Protein AF-A0A7S2NK68-F1 (afdb_monomer_lite)

InterPro domains:
  IPR011990 Tetratricopeptide-like helical domain superfamily [G3DSA:1.25.40.10] (1-108)

Structure (mmCIF, N/CA/C/O backbone):
data_AF-A0A7S2NK68-F1
#
_entry.id   AF-A0A7S2NK68-F1
#
loop_
_atom_site.group_PDB
_atom_site.id
_atom_site.type_symbol
_atom_site.label_atom_id
_atom_site.label_alt_id
_atom_site.label_comp_id
_atom_site.label_asym_id
_atom_site.label_entity_id
_atom_site.label_seq_id
_atom_site.pdbx_PDB_ins_code
_atom_site.Cartn_x
_atom_site.Cartn_y
_atom_site.Cartn_z
_atom_site.occupancy
_atom_site.B_iso_or_equiv
_atom_site.auth_seq_id
_atom_site.auth_comp_id
_atom_site.auth_asym_id
_atom_site.auth_atom_id
_atom_site.pdbx_PDB_model_num
ATOM 1 N N . ALA A 1 1 ? 22.237 -9.473 -6.893 1.00 51.56 1 ALA A N 1
ATOM 2 C CA . ALA A 1 1 ? 21.141 -8.507 -6.645 1.00 51.56 1 ALA A CA 1
ATOM 3 C C . ALA A 1 1 ? 20.450 -8.018 -7.933 1.00 51.56 1 ALA A C 1
ATOM 5 O O . ALA A 1 1 ? 19.240 -8.154 -8.033 1.00 51.56 1 ALA A O 1
ATOM 6 N N . MET A 1 2 ? 21.176 -7.538 -8.958 1.00 47.72 2 MET A N 1
ATOM 7 C CA . MET A 1 2 ? 20.591 -7.022 -10.221 1.00 47.72 2 MET A CA 1
ATOM 8 C C . MET A 1 2 ? 19.733 -7.995 -11.039 1.00 47.72 2 MET A C 1
ATOM 10 O O . MET A 1 2 ? 18.757 -7.573 -11.649 1.00 47.72 2 MET A O 1
ATOM 14 N N . LYS A 1 3 ? 20.086 -9.285 -11.062 1.00 52.38 3 LYS A N 1
ATOM 15 C CA . LYS A 1 3 ? 19.455 -10.266 -11.959 1.00 52.38 3 LYS A CA 1
ATOM 16 C C . LYS A 1 3 ? 17.984 -10.580 -11.640 1.00 52.38 3 LYS A C 1
ATOM 18 O O . LYS A 1 3 ? 17.333 -11.176 -12.482 1.00 52.38 3 LYS A O 1
ATOM 23 N N . LYS A 1 4 ? 17.459 -10.199 -10.464 1.00 58.62 4 LYS A N 1
ATOM 24 C CA . LYS A 1 4 ? 16.086 -10.548 -10.035 1.00 58.62 4 LYS A CA 1
ATOM 25 C C . LYS A 1 4 ? 15.089 -9.380 -10.048 1.00 58.62 4 LYS A C 1
ATOM 27 O O . LYS A 1 4 ? 13.905 -9.624 -10.234 1.00 58.62 4 LYS A O 1
ATOM 32 N N . ALA A 1 5 ? 15.547 -8.130 -9.914 1.00 68.81 5 ALA A N 1
ATOM 33 C CA . ALA A 1 5 ? 14.653 -6.964 -9.861 1.00 68.81 5 ALA A CA 1
ATOM 34 C C . ALA A 1 5 ? 13.978 -6.667 -11.214 1.00 68.81 5 ALA A C 1
ATOM 36 O O . ALA A 1 5 ? 12.774 -6.443 -11.265 1.00 68.81 5 ALA A O 1
ATOM 37 N N . ALA A 1 6 ? 14.731 -6.722 -12.319 1.00 76.06 6 ALA A N 1
ATOM 38 C CA . ALA A 1 6 ? 14.179 -6.455 -13.649 1.00 7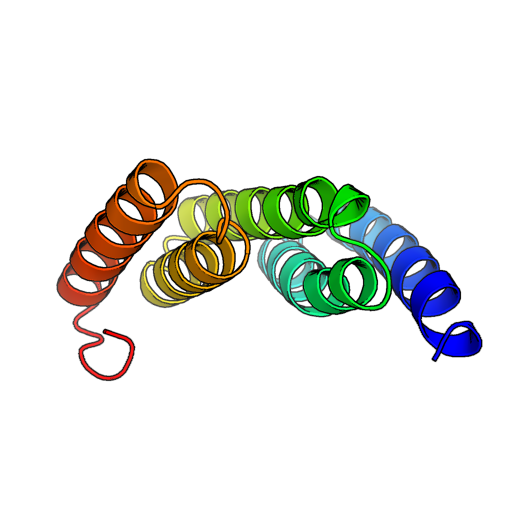6.06 6 ALA A CA 1
ATOM 39 C C . ALA A 1 6 ? 13.137 -7.506 -14.098 1.00 76.06 6 ALA A C 1
ATOM 41 O O . ALA A 1 6 ? 12.068 -7.099 -14.555 1.00 76.06 6 ALA A O 1
ATOM 42 N N . PRO A 1 7 ? 13.364 -8.825 -13.913 1.00 84.31 7 PRO A N 1
ATOM 43 C CA . PRO A 1 7 ? 12.323 -9.823 -14.159 1.00 84.31 7 PRO A CA 1
ATOM 44 C C . PRO A 1 7 ? 11.096 -9.654 -13.256 1.00 84.31 7 PRO A C 1
ATOM 46 O O . PRO A 1 7 ? 9.979 -9.728 -13.753 1.00 84.31 7 PRO A O 1
ATOM 49 N N . ALA A 1 8 ? 11.280 -9.361 -11.961 1.00 86.38 8 ALA A N 1
ATOM 50 C CA . ALA A 1 8 ? 10.162 -9.147 -11.037 1.00 86.38 8 ALA A CA 1
ATOM 51 C C . ALA A 1 8 ? 9.268 -7.975 -11.473 1.00 86.38 8 ALA A C 1
ATOM 53 O O . ALA A 1 8 ? 8.051 -8.116 -11.532 1.00 86.38 8 ALA A O 1
ATOM 54 N N . VAL A 1 9 ? 9.869 -6.843 -11.854 1.00 90.00 9 VAL A N 1
ATOM 55 C CA . VAL A 1 9 ? 9.127 -5.682 -12.371 1.00 90.00 9 VAL A CA 1
ATOM 56 C C . VAL A 1 9 ? 8.414 -6.007 -13.683 1.00 90.00 9 VAL A C 1
ATOM 58 O O . VAL A 1 9 ? 7.287 -5.560 -13.889 1.00 90.00 9 VAL A O 1
ATOM 61 N N . LYS A 1 10 ? 9.045 -6.778 -14.578 1.00 91.94 10 LYS A N 1
ATOM 62 C CA . LYS A 1 10 ? 8.423 -7.196 -15.840 1.00 91.94 10 LYS A CA 1
ATOM 63 C C . LYS A 1 10 ? 7.185 -8.064 -15.588 1.00 91.94 10 LYS A C 1
ATOM 65 O O . LYS A 1 10 ? 6.110 -7.710 -16.057 1.00 91.94 10 LYS A O 1
ATOM 70 N N . HIS A 1 11 ? 7.322 -9.133 -14.807 1.00 93.38 11 HIS A N 1
ATOM 71 C CA . HIS A 1 11 ? 6.212 -10.042 -14.516 1.00 93.38 11 HIS A CA 1
ATOM 72 C C . HIS A 1 11 ? 5.094 -9.368 -13.724 1.00 93.38 11 HIS A C 1
ATOM 74 O O . HIS A 1 11 ? 3.925 -9.618 -13.989 1.00 93.38 11 HIS A O 1
ATOM 80 N N . ALA A 1 12 ? 5.429 -8.449 -12.813 1.00 94.44 12 ALA A N 1
ATOM 81 C C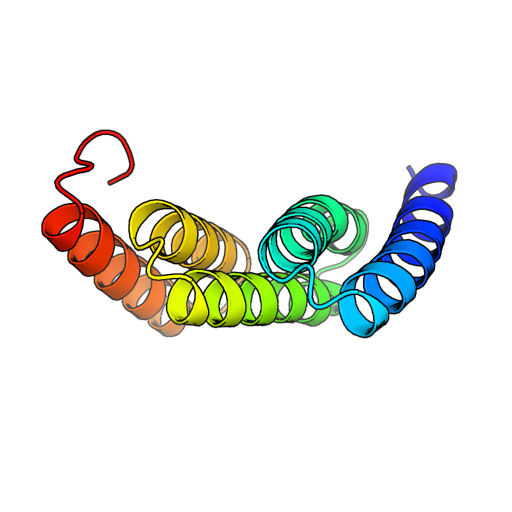A . ALA A 1 12 ? 4.425 -7.651 -12.121 1.00 94.44 12 ALA A CA 1
ATOM 82 C C . ALA A 1 12 ? 3.592 -6.805 -13.097 1.00 94.44 12 ALA A C 1
ATOM 84 O O . ALA A 1 12 ? 2.379 -6.734 -12.950 1.00 94.44 12 ALA A O 1
ATOM 85 N N . LYS A 1 13 ? 4.207 -6.191 -14.119 1.00 95.25 13 LYS A N 1
ATOM 86 C CA . LYS A 1 13 ? 3.466 -5.426 -15.139 1.00 95.25 13 LYS A CA 1
ATOM 87 C C . LYS A 1 13 ? 2.540 -6.309 -15.975 1.00 95.25 13 LYS A C 1
ATOM 89 O O . LYS A 1 13 ? 1.419 -5.897 -16.244 1.00 95.25 13 LYS A O 1
ATOM 94 N N . GLU A 1 14 ? 3.009 -7.490 -16.370 1.00 96.62 14 GLU A N 1
ATOM 95 C CA . GLU A 1 14 ? 2.207 -8.474 -17.112 1.00 96.62 14 GLU A CA 1
ATOM 96 C C . GLU A 1 14 ? 1.001 -8.929 -16.274 1.00 96.62 14 GLU A C 1
ATOM 98 O O . GLU A 1 14 ? -0.132 -8.862 -16.740 1.00 96.62 14 GLU A O 1
ATOM 103 N N . ALA A 1 15 ? 1.226 -9.290 -15.006 1.00 97.19 15 ALA A N 1
ATOM 104 C CA . ALA A 1 15 ? 0.164 -9.688 -14.085 1.00 97.19 15 ALA A CA 1
ATOM 105 C C . ALA A 1 15 ? -0.839 -8.554 -13.823 1.00 97.19 15 ALA A C 1
ATOM 107 O O . ALA A 1 15 ? -2.044 -8.774 -13.871 1.00 97.19 15 ALA A O 1
ATOM 108 N N . LEU A 1 16 ? -0.360 -7.323 -13.612 1.00 98.12 16 LEU A N 1
ATOM 109 C CA . LEU A 1 16 ? -1.219 -6.153 -13.415 1.00 98.12 16 LEU A CA 1
ATOM 110 C C . LEU A 1 16 ? -2.125 -5.876 -14.616 1.00 98.12 16 LEU A C 1
ATOM 112 O O . LEU A 1 16 ? -3.258 -5.454 -14.410 1.00 98.12 16 LEU A O 1
ATOM 116 N N . ALA A 1 17 ? -1.643 -6.094 -15.843 1.00 97.88 17 ALA A N 1
ATOM 117 C CA . ALA A 1 17 ? -2.463 -5.937 -17.041 1.00 97.88 17 ALA A CA 1
ATOM 118 C C . ALA A 1 17 ? -3.608 -6.959 -17.058 1.00 97.88 17 ALA A C 1
ATOM 120 O O . ALA A 1 17 ? -4.764 -6.574 -17.206 1.00 97.88 17 ALA A O 1
ATOM 121 N N . VAL A 1 18 ? -3.299 -8.232 -16.792 1.00 98.44 18 VAL A N 1
ATOM 122 C CA . VAL A 1 18 ? -4.304 -9.303 -16.715 1.00 98.44 18 VAL A CA 1
ATOM 123 C C . VAL A 1 18 ? -5.315 -9.035 -15.597 1.00 98.44 18 VAL A C 1
ATOM 125 O O . VAL A 1 18 ? -6.519 -9.095 -15.821 1.00 98.44 18 VAL A O 1
ATOM 128 N N . PHE A 1 19 ? -4.859 -8.684 -14.391 1.00 98.44 19 PHE A N 1
ATOM 129 C CA . PHE A 1 19 ? -5.767 -8.394 -13.280 1.00 98.44 19 PHE A CA 1
ATOM 130 C C . PHE A 1 19 ? -6.638 -7.162 -13.535 1.00 98.44 19 PHE A C 1
ATOM 132 O O . PHE A 1 19 ? -7.791 -7.148 -13.116 1.00 98.44 19 PHE A O 1
ATOM 139 N N . ALA A 1 20 ? -6.128 -6.154 -14.247 1.00 97.69 20 ALA A N 1
ATOM 140 C CA . ALA A 1 20 ? -6.925 -4.996 -14.636 1.00 97.69 20 ALA A CA 1
ATOM 141 C C . ALA A 1 20 ? -8.039 -5.369 -15.628 1.00 97.69 20 ALA A C 1
ATOM 143 O O . ALA A 1 20 ? -9.164 -4.906 -15.459 1.00 97.69 20 ALA A O 1
ATOM 144 N N . GLU A 1 21 ? -7.759 -6.229 -16.613 1.00 98.19 21 GLU A N 1
ATOM 145 C CA . GLU A 1 21 ? -8.770 -6.740 -17.554 1.00 98.19 21 GLU A CA 1
ATOM 146 C C . GLU A 1 21 ? -9.849 -7.577 -16.853 1.00 98.19 21 GLU A C 1
ATOM 148 O O . GLU A 1 21 ? -11.020 -7.512 -17.219 1.00 98.19 21 GLU A O 1
ATOM 153 N N . LEU A 1 22 ? -9.464 -8.327 -15.817 1.00 97.94 22 LEU A N 1
ATOM 154 C CA . LEU A 1 22 ? -10.376 -9.153 -15.021 1.00 97.94 22 LEU A CA 1
ATOM 155 C C . LEU A 1 22 ? -11.109 -8.377 -13.912 1.00 97.94 22 LEU A C 1
ATOM 157 O O . LEU A 1 22 ? -12.028 -8.914 -13.301 1.00 97.94 22 LEU A O 1
ATOM 161 N N . GLY A 1 23 ? -10.713 -7.133 -13.626 1.00 97.00 23 GLY A N 1
ATOM 162 C CA . GLY A 1 23 ? -11.248 -6.356 -12.502 1.00 97.00 23 GLY A CA 1
ATOM 163 C C . GLY A 1 23 ? -10.782 -6.836 -11.116 1.00 97.00 23 GLY A C 1
ATOM 164 O O . GLY A 1 23 ? -11.378 -6.467 -10.104 1.00 97.00 23 GLY A O 1
ATOM 165 N N . GLU A 1 24 ? -9.701 -7.616 -11.045 1.00 98.12 24 GLU A N 1
ATOM 166 C CA . GLU A 1 24 ? -9.158 -8.236 -9.828 1.00 98.12 24 GLU A CA 1
ATOM 167 C C . GLU A 1 24 ? -8.351 -7.235 -8.976 1.00 98.12 24 GLU A C 1
ATOM 169 O O . GLU A 1 24 ? -7.130 -7.324 -8.817 1.00 98.12 24 GLU A O 1
ATOM 174 N N . LYS A 1 25 ? -9.046 -6.252 -8.391 1.00 98.31 25 LYS A N 1
ATOM 175 C CA . LYS A 1 25 ? -8.438 -5.154 -7.613 1.00 98.31 25 LYS A CA 1
ATOM 176 C C . LYS A 1 25 ? -7.552 -5.628 -6.460 1.00 98.31 25 LYS A C 1
ATOM 178 O O . LYS A 1 25 ? -6.504 -5.031 -6.212 1.00 98.31 25 LYS A O 1
ATOM 183 N N . ARG A 1 26 ? -7.940 -6.705 -5.763 1.00 98.12 26 ARG A N 1
ATOM 184 C CA . ARG A 1 26 ? -7.144 -7.249 -4.649 1.00 98.12 26 ARG A CA 1
ATOM 185 C C . ARG A 1 26 ? -5.816 -7.811 -5.150 1.00 98.12 26 ARG A C 1
ATOM 187 O O . ARG A 1 26 ? -4.771 -7.444 -4.619 1.00 98.12 26 ARG A O 1
ATOM 194 N N . ALA A 1 27 ? -5.843 -8.607 -6.219 1.00 98.12 27 ALA A N 1
ATOM 195 C CA . ALA A 1 27 ? -4.632 -9.152 -6.829 1.00 98.12 27 ALA A CA 1
ATOM 196 C C . ALA A 1 27 ? -3.713 -8.038 -7.363 1.00 98.12 27 ALA A C 1
ATOM 198 O O . ALA A 1 27 ? -2.487 -8.112 -7.233 1.00 98.12 27 ALA A O 1
ATOM 199 N N . MET A 1 28 ? -4.287 -6.955 -7.901 1.00 98.56 28 MET A N 1
ATOM 200 C CA . MET A 1 28 ? -3.518 -5.771 -8.293 1.00 98.56 28 MET A CA 1
ATOM 201 C C . MET A 1 28 ? -2.804 -5.128 -7.096 1.00 98.56 28 MET A C 1
ATOM 203 O O . MET A 1 28 ? -1.609 -4.841 -7.183 1.00 98.56 28 MET A O 1
ATOM 207 N N . ALA A 1 29 ? -3.506 -4.925 -5.977 1.00 98.19 29 ALA A N 1
ATOM 208 C CA . ALA A 1 29 ? -2.945 -4.319 -4.770 1.00 98.19 29 ALA A CA 1
ATOM 209 C C . ALA A 1 29 ? -1.802 -5.163 -4.181 1.00 98.19 29 ALA A C 1
ATOM 211 O O . ALA A 1 29 ? -0.732 -4.636 -3.872 1.00 98.19 29 ALA A O 1
ATOM 212 N N . GLU A 1 30 ? -1.988 -6.482 -4.104 1.00 97.38 30 GLU A N 1
ATOM 213 C CA . GLU A 1 30 ? -0.956 -7.433 -3.672 1.00 97.38 30 GLU A CA 1
ATOM 214 C C . GLU A 1 30 ? 0.265 -7.418 -4.603 1.00 97.38 30 GLU A C 1
ATOM 216 O O . GLU A 1 30 ? 1.407 -7.437 -4.143 1.00 97.38 30 GLU A O 1
ATOM 221 N N . THR A 1 31 ? 0.046 -7.302 -5.915 1.00 97.38 31 THR A N 1
ATOM 222 C CA . THR A 1 31 ? 1.135 -7.221 -6.899 1.00 97.38 31 THR A CA 1
ATOM 223 C C . THR A 1 31 ? 1.947 -5.934 -6.742 1.00 97.38 31 THR A C 1
ATOM 225 O O . THR A 1 31 ? 3.181 -5.963 -6.806 1.00 97.38 31 THR A O 1
ATOM 228 N N . TYR A 1 32 ? 1.281 -4.802 -6.491 1.00 97.62 32 TYR A N 1
ATOM 229 C CA . TYR A 1 32 ? 1.955 -3.543 -6.174 1.00 97.62 32 TYR A CA 1
ATOM 230 C C . TYR A 1 32 ? 2.760 -3.633 -4.871 1.00 97.62 32 TYR A C 1
ATOM 232 O O . TYR A 1 32 ? 3.893 -3.139 -4.815 1.00 97.62 32 TYR A O 1
ATOM 240 N N . ASP A 1 33 ? 2.231 -4.311 -3.850 1.00 94.31 33 ASP A N 1
ATOM 241 C CA . ASP A 1 33 ? 2.962 -4.539 -2.604 1.00 94.31 33 ASP A CA 1
ATOM 242 C C . ASP A 1 33 ? 4.203 -5.419 -2.784 1.00 94.31 33 ASP A C 1
ATOM 244 O O . ASP A 1 33 ? 5.291 -5.078 -2.312 1.00 94.31 33 ASP A O 1
ATOM 248 N N . ALA A 1 34 ? 4.087 -6.488 -3.570 1.00 92.25 34 ALA A N 1
ATOM 249 C CA . ALA A 1 34 ? 5.198 -7.383 -3.863 1.00 92.25 34 ALA A CA 1
ATOM 250 C C . ALA A 1 34 ? 6.321 -6.693 -4.661 1.00 92.25 34 ALA A C 1
ATOM 252 O O . ALA A 1 34 ? 7.510 -6.884 -4.378 1.00 92.25 34 ALA A O 1
ATOM 253 N N . VAL A 1 35 ? 5.972 -5.866 -5.654 1.00 92.38 35 VAL A N 1
ATOM 254 C CA . VAL A 1 35 ? 6.954 -5.250 -6.562 1.00 92.38 35 VAL A CA 1
ATOM 255 C C . VAL A 1 35 ? 7.633 -4.004 -5.977 1.00 92.38 35 VAL A C 1
ATOM 257 O O . VAL A 1 35 ? 8.730 -3.659 -6.421 1.00 92.38 35 VAL A O 1
ATOM 260 N N . LYS A 1 36 ? 7.075 -3.376 -4.924 1.00 91.69 36 LYS A N 1
ATOM 261 C CA . LYS A 1 36 ? 7.721 -2.288 -4.146 1.00 91.69 36 LYS A CA 1
ATOM 262 C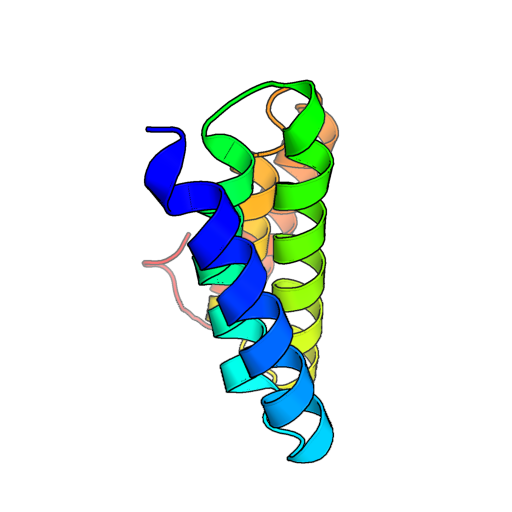 C . LYS A 1 36 ? 9.188 -2.589 -3.858 1.00 91.69 36 LYS A C 1
ATOM 264 O O . LYS A 1 36 ? 10.060 -1.765 -4.128 1.00 91.69 36 LYS A O 1
ATOM 269 N N . ASN A 1 37 ? 9.467 -3.783 -3.334 1.00 87.25 37 ASN A N 1
ATOM 270 C CA . ASN A 1 37 ? 10.809 -4.147 -2.885 1.00 87.25 37 ASN A CA 1
ATOM 271 C C . ASN A 1 37 ? 11.801 -4.233 -4.048 1.00 87.25 37 ASN A C 1
ATOM 273 O O . ASN A 1 37 ? 12.979 -3.942 -3.860 1.00 87.25 37 ASN A O 1
ATOM 277 N N . ALA A 1 38 ? 11.341 -4.557 -5.261 1.00 87.69 38 ALA A N 1
ATOM 278 C CA . ALA A 1 38 ? 12.199 -4.576 -6.441 1.00 87.69 38 ALA A CA 1
ATOM 279 C C . ALA A 1 38 ? 12.754 -3.180 -6.785 1.00 87.69 38 ALA A C 1
ATOM 281 O O . ALA A 1 38 ? 13.888 -3.087 -7.258 1.00 87.69 38 ALA A O 1
ATOM 282 N N . TYR A 1 39 ? 12.006 -2.113 -6.476 1.00 85.19 39 TYR A N 1
ATOM 283 C CA . TYR A 1 39 ? 12.419 -0.716 -6.666 1.00 85.19 39 TYR A CA 1
ATOM 284 C C . TYR A 1 39 ? 13.328 -0.178 -5.547 1.00 85.19 39 TYR A C 1
ATOM 286 O O . TYR A 1 39 ? 13.990 0.841 -5.722 1.00 85.19 39 TYR A O 1
ATOM 294 N N . LEU A 1 40 ? 13.424 -0.873 -4.408 1.00 81.44 40 LEU A N 1
ATOM 295 C CA . LEU A 1 40 ? 14.279 -0.473 -3.281 1.00 81.44 40 LEU A CA 1
ATOM 296 C C . LEU A 1 40 ? 15.707 -1.050 -3.356 1.00 81.44 40 LEU A C 1
ATOM 298 O O . LEU A 1 40 ? 16.581 -0.629 -2.605 1.00 81.44 40 LEU A O 1
ATOM 302 N 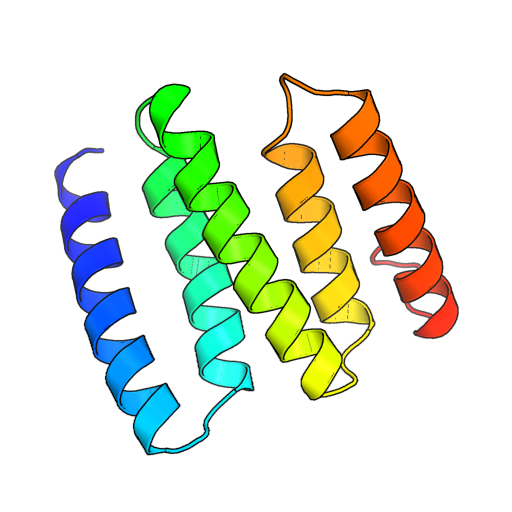N . ILE A 1 41 ? 15.982 -1.989 -4.273 1.00 73.31 41 ILE A N 1
ATOM 303 C CA . ILE A 1 41 ? 17.234 -2.778 -4.309 1.00 73.31 41 ILE A CA 1
ATOM 304 C C . ILE A 1 41 ? 18.481 -1.967 -4.706 1.00 73.31 41 ILE A C 1
ATOM 306 O O . ILE A 1 41 ? 19.598 -2.469 -4.559 1.00 73.31 41 ILE A O 1
ATOM 310 N N . LYS A 1 42 ? 18.350 -0.743 -5.234 1.00 61.16 42 LYS A N 1
ATOM 311 C CA . LYS A 1 42 ? 19.484 -0.096 -5.912 1.00 61.16 42 LYS A CA 1
ATOM 312 C C . LYS A 1 42 ? 19.868 1.309 -5.485 1.00 61.16 42 LYS A C 1
ATOM 314 O O . LYS A 1 42 ? 21.068 1.534 -5.340 1.00 61.16 42 LYS A O 1
ATOM 319 N N . LYS A 1 43 ? 18.949 2.273 -5.392 1.00 63.47 43 LYS A N 1
ATOM 320 C CA . LYS A 1 43 ? 19.332 3.689 -5.250 1.00 63.47 43 LYS A CA 1
ATOM 321 C C . LYS A 1 43 ? 18.233 4.524 -4.588 1.00 63.47 43 LYS A C 1
ATOM 323 O O . LYS A 1 43 ? 17.060 4.272 -4.854 1.00 63.47 43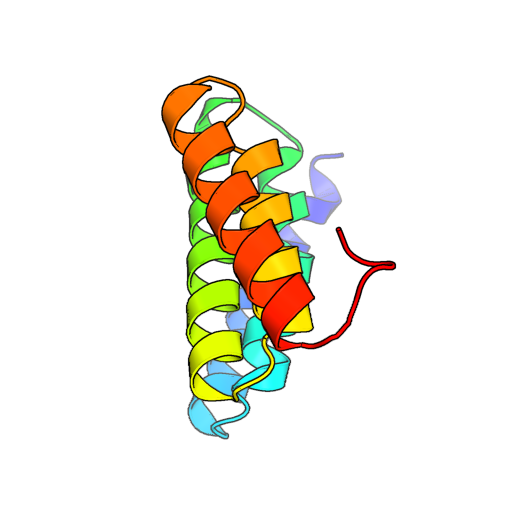 LYS A O 1
ATOM 328 N N . PRO A 1 44 ? 18.602 5.594 -3.858 1.00 63.12 44 PRO A N 1
ATOM 329 C CA . PRO A 1 44 ? 17.661 6.613 -3.389 1.00 63.12 44 PRO A CA 1
ATOM 330 C C . PRO A 1 44 ? 16.788 7.199 -4.508 1.00 63.12 44 PRO A C 1
ATOM 332 O O . PRO A 1 44 ? 15.663 7.595 -4.259 1.00 63.12 44 PRO A O 1
ATOM 335 N N . ALA A 1 45 ? 17.276 7.216 -5.753 1.00 63.31 45 ALA A N 1
ATOM 336 C CA . ALA A 1 45 ? 16.543 7.752 -6.901 1.00 63.31 45 ALA A CA 1
ATOM 337 C C . ALA A 1 45 ? 15.289 6.941 -7.295 1.00 63.31 45 ALA A C 1
ATOM 339 O O . ALA A 1 45 ? 14.424 7.467 -7.989 1.00 63.31 45 ALA A O 1
ATOM 340 N N . GLU A 1 46 ? 15.170 5.676 -6.872 1.00 71.81 46 GLU A N 1
ATOM 341 C CA . GLU A 1 46 ? 14.027 4.812 -7.214 1.00 71.81 46 GLU A CA 1
ATOM 342 C C . GLU A 1 46 ? 13.015 4.661 -6.062 1.00 71.81 46 GLU A C 1
ATOM 344 O O . GLU A 1 46 ? 11.985 4.005 -6.228 1.00 71.81 46 GLU A O 1
ATOM 349 N N . THR A 1 47 ? 13.233 5.327 -4.919 1.00 81.44 47 THR A N 1
ATOM 350 C CA . THR A 1 47 ? 12.272 5.341 -3.796 1.00 81.44 47 THR A CA 1
ATOM 351 C C . THR A 1 47 ? 10.920 5.909 -4.216 1.00 81.44 47 THR A C 1
ATOM 353 O O . THR A 1 47 ? 9.885 5.406 -3.786 1.00 81.44 47 THR A O 1
ATOM 356 N N . PHE A 1 48 ? 10.907 6.871 -5.143 1.00 86.62 48 PHE A N 1
ATOM 357 C CA . PHE A 1 48 ? 9.680 7.387 -5.747 1.00 86.62 48 PHE A CA 1
ATOM 358 C C . PHE A 1 48 ? 8.860 6.288 -6.444 1.00 86.62 48 PHE A C 1
ATOM 360 O O . PHE A 1 48 ? 7.636 6.262 -6.328 1.00 86.62 48 PHE A O 1
ATOM 367 N N . LEU A 1 49 ? 9.509 5.341 -7.135 1.00 90.50 49 LEU A N 1
ATOM 368 C CA . LEU A 1 49 ? 8.806 4.240 -7.803 1.00 90.50 49 LEU A CA 1
ATOM 369 C C . LEU A 1 49 ? 8.193 3.273 -6.791 1.00 90.50 49 LEU A C 1
ATOM 371 O O . LEU A 1 49 ? 7.063 2.833 -7.000 1.00 90.50 49 LEU A O 1
ATOM 375 N N . ALA A 1 50 ? 8.903 2.986 -5.696 1.00 91.94 50 ALA A N 1
ATOM 376 C CA . ALA A 1 50 ? 8.394 2.176 -4.593 1.00 91.94 50 ALA A CA 1
ATOM 377 C C . ALA A 1 50 ? 7.201 2.854 -3.893 1.00 91.94 50 ALA A C 1
ATOM 379 O O . ALA A 1 50 ? 6.171 2.214 -3.683 1.00 91.94 50 ALA A O 1
ATOM 380 N N . SER A 1 51 ? 7.307 4.158 -3.609 1.00 92.06 51 SER A N 1
ATOM 381 C CA . SER A 1 51 ? 6.232 4.971 -3.022 1.00 92.06 51 SER A CA 1
ATOM 382 C C . SER A 1 51 ? 4.993 4.983 -3.924 1.00 92.06 51 SER A C 1
ATOM 384 O O . SER A 1 51 ? 3.881 4.723 -3.469 1.00 92.06 51 SER A O 1
ATOM 386 N N . LYS A 1 52 ? 5.185 5.125 -5.244 1.00 93.94 52 LYS A N 1
ATOM 387 C CA . LYS A 1 52 ? 4.098 5.034 -6.228 1.00 93.94 52 LYS A CA 1
ATOM 388 C C . LYS A 1 52 ? 3.404 3.669 -6.240 1.00 93.94 52 LYS A C 1
ATOM 390 O O . LYS A 1 52 ? 2.196 3.623 -6.453 1.00 93.94 52 LYS A O 1
ATOM 395 N N . GLN A 1 53 ? 4.126 2.562 -6.028 1.00 96.31 53 GLN A N 1
ATOM 396 C CA . GLN A 1 53 ? 3.465 1.255 -5.910 1.00 96.31 53 GLN A CA 1
ATOM 397 C C . GLN A 1 53 ? 2.600 1.199 -4.646 1.00 96.31 53 GLN A C 1
ATOM 399 O O . GLN A 1 53 ? 1.464 0.741 -4.711 1.00 96.31 53 GLN A O 1
ATOM 404 N N . MET A 1 54 ? 3.100 1.720 -3.519 1.00 97.50 54 MET A N 1
ATOM 405 C CA . MET A 1 54 ? 2.325 1.758 -2.275 1.00 97.50 54 MET A CA 1
ATOM 406 C C . MET A 1 54 ? 1.078 2.616 -2.399 1.00 97.50 54 MET A C 1
ATOM 408 O O . MET A 1 54 ? 0.021 2.175 -1.973 1.00 97.50 54 MET A O 1
ATOM 412 N N . GLN A 1 55 ? 1.165 3.783 -3.041 1.00 97.06 55 GLN A N 1
ATOM 413 C CA . GLN A 1 55 ? -0.004 4.626 -3.286 1.00 97.06 55 GLN A CA 1
ATOM 414 C C . GLN A 1 55 ? -1.108 3.858 -4.025 1.00 97.06 55 GLN A C 1
ATOM 416 O O . GLN A 1 55 ? -2.253 3.854 -3.584 1.00 97.06 55 GLN A O 1
ATOM 421 N N . LYS A 1 56 ? -0.757 3.157 -5.109 1.00 98.06 56 LYS A N 1
ATOM 422 C CA . LYS A 1 56 ? -1.729 2.373 -5.878 1.00 98.06 56 LYS A CA 1
ATOM 423 C C . LYS A 1 56 ? -2.348 1.237 -5.063 1.00 98.06 56 LYS A C 1
ATOM 425 O O . LYS A 1 56 ? -3.542 0.989 -5.181 1.00 98.06 56 LYS A O 1
ATOM 430 N N . ALA A 1 57 ? -1.553 0.547 -4.243 1.00 98.19 57 ALA A N 1
ATOM 431 C CA . ALA A 1 57 ? -2.073 -0.484 -3.348 1.00 98.19 57 ALA A CA 1
ATOM 432 C C . ALA A 1 57 ? -3.029 0.113 -2.298 1.00 98.19 57 ALA A C 1
ATOM 434 O O . ALA A 1 57 ? -4.112 -0.426 -2.089 1.00 98.19 57 ALA A O 1
ATOM 435 N N . THR A 1 58 ? -2.670 1.252 -1.695 1.00 98.38 58 THR A N 1
ATOM 436 C CA . THR A 1 58 ? -3.511 1.989 -0.739 1.00 98.38 58 THR A CA 1
ATOM 437 C C . THR A 1 58 ? -4.851 2.397 -1.354 1.00 98.38 58 THR A C 1
ATOM 439 O O . THR A 1 58 ? -5.887 2.212 -0.722 1.00 98.38 58 THR A O 1
ATOM 442 N N . GLU A 1 59 ? -4.852 2.935 -2.577 1.00 98.38 59 GLU A N 1
ATOM 443 C CA . GLU A 1 59 ? -6.078 3.316 -3.297 1.00 98.38 59 GLU A CA 1
ATOM 444 C C . GLU A 1 59 ? -6.981 2.096 -3.530 1.00 98.38 59 GLU A C 1
ATOM 446 O O . GLU A 1 59 ? -8.154 2.118 -3.162 1.00 98.38 59 GLU A O 1
ATOM 451 N N . LEU A 1 60 ? -6.419 0.992 -4.031 1.00 98.62 60 LEU A N 1
ATOM 452 C CA . LEU A 1 60 ? -7.173 -0.237 -4.295 1.00 98.62 60 LEU A CA 1
ATOM 453 C C . LEU A 1 60 ? -7.749 -0.873 -3.025 1.00 98.62 60 LEU A C 1
ATOM 455 O O . LEU A 1 60 ? -8.902 -1.300 -3.030 1.00 98.62 60 LEU A O 1
ATOM 459 N N . TYR A 1 61 ? -6.990 -0.931 -1.928 1.00 98.56 61 TYR A N 1
ATOM 460 C CA . TYR A 1 61 ? -7.525 -1.430 -0.657 1.00 98.56 61 TYR A CA 1
ATOM 461 C C . TYR A 1 61 ? -8.601 -0.506 -0.077 1.00 98.56 61 TYR A C 1
ATOM 463 O O . TYR A 1 61 ? -9.565 -1.003 0.502 1.00 98.56 61 TYR A O 1
ATOM 471 N N . GLY A 1 62 ? -8.494 0.807 -0.304 1.00 98.12 62 GLY A N 1
ATOM 472 C CA . GLY A 1 62 ? -9.554 1.762 0.014 1.00 98.12 62 GLY A CA 1
ATOM 473 C C . GLY A 1 62 ? -10.839 1.495 -0.777 1.00 98.12 62 GLY A C 1
ATOM 474 O O . GLY A 1 62 ? -11.915 1.432 -0.190 1.00 98.12 62 GLY A O 1
ATOM 475 N N . GLU A 1 63 ? -10.736 1.250 -2.086 1.00 98.12 63 GLU A N 1
ATOM 476 C CA . GLU A 1 63 ? -11.885 0.877 -2.930 1.00 98.12 63 GLU A CA 1
ATOM 477 C C . GLU A 1 63 ? -12.535 -0.452 -2.514 1.00 98.12 63 GLU A C 1
ATOM 479 O O . GLU A 1 63 ? -13.736 -0.639 -2.700 1.00 98.12 63 GLU A O 1
ATOM 484 N N . LEU A 1 64 ? -11.749 -1.379 -1.960 1.00 97.94 64 LEU A N 1
ATOM 485 C CA . LEU A 1 64 ? -12.221 -2.666 -1.441 1.00 97.94 64 LEU A CA 1
ATOM 486 C C . LEU A 1 64 ? -12.782 -2.579 -0.011 1.00 97.94 64 LEU A C 1
ATOM 488 O O . LEU A 1 64 ? -13.348 -3.558 0.471 1.00 97.94 64 LEU A O 1
ATOM 492 N N . GLY A 1 65 ? -12.601 -1.449 0.679 1.00 97.75 65 GLY A N 1
ATOM 493 C CA . GLY A 1 65 ? -12.960 -1.284 2.090 1.00 97.75 65 GLY A CA 1
ATOM 494 C C . GLY A 1 65 ? -12.054 -2.043 3.074 1.00 97.75 65 GLY A C 1
ATOM 495 O O . GLY A 1 65 ? -12.409 -2.182 4.243 1.00 97.75 65 GLY A O 1
ATOM 496 N N . ASP A 1 66 ? -10.888 -2.530 2.635 1.00 98.12 66 ASP A N 1
ATOM 497 C CA . ASP A 1 66 ? -9.924 -3.256 3.474 1.00 98.12 66 ASP A CA 1
ATOM 498 C C . ASP A 1 66 ? -9.001 -2.269 4.207 1.00 98.12 66 ASP A C 1
ATOM 500 O O . ASP A 1 66 ? -7.869 -1.995 3.795 1.00 98.12 66 ASP A O 1
ATOM 504 N N . LYS A 1 67 ? -9.518 -1.703 5.301 1.00 97.88 67 LYS A N 1
ATOM 505 C CA . LYS A 1 67 ? -8.838 -0.659 6.084 1.00 97.88 67 LYS A CA 1
ATOM 506 C C . LYS A 1 67 ? -7.505 -1.125 6.680 1.00 97.88 67 LYS A C 1
ATOM 508 O O . LYS A 1 67 ? -6.536 -0.370 6.631 1.00 97.88 67 LYS A O 1
ATOM 513 N N . SER A 1 68 ? -7.412 -2.368 7.165 1.00 97.31 68 SER A N 1
ATOM 514 C CA . SER A 1 68 ? -6.154 -2.928 7.691 1.00 97.31 68 SER A CA 1
ATOM 515 C C . SER A 1 68 ? -5.067 -2.993 6.619 1.00 97.31 68 SER A C 1
ATOM 517 O O . SER A 1 68 ? -3.928 -2.582 6.851 1.00 97.31 68 SER A O 1
ATOM 519 N N . LYS A 1 69 ? -5.389 -3.484 5.414 1.00 97.69 69 LYS A N 1
ATOM 520 C CA . LYS A 1 69 ? -4.408 -3.526 4.320 1.00 97.69 69 LYS A CA 1
ATOM 521 C C . LYS A 1 69 ? -4.071 -2.135 3.796 1.00 97.69 69 LYS A C 1
ATOM 523 O O . LYS A 1 69 ? -2.903 -1.867 3.513 1.00 97.69 69 LYS A O 1
ATOM 528 N N . GLN A 1 70 ? -5.052 -1.238 3.730 1.00 98.31 70 GLN A N 1
ATOM 529 C CA . GLN A 1 70 ? -4.832 0.162 3.375 1.00 98.31 70 GLN A CA 1
ATOM 530 C C . GLN A 1 70 ? -3.835 0.834 4.336 1.00 98.31 70 GLN A C 1
ATOM 532 O O . GLN A 1 70 ? -2.867 1.458 3.890 1.00 98.31 70 GLN A O 1
ATOM 537 N N . ALA A 1 71 ? -4.018 0.644 5.644 1.00 97.88 71 ALA A N 1
ATOM 538 C CA . ALA A 1 71 ? -3.120 1.139 6.680 1.00 97.88 71 ALA A CA 1
ATOM 539 C C . ALA A 1 71 ? -1.705 0.544 6.563 1.00 97.88 71 ALA A C 1
ATOM 541 O O . ALA A 1 71 ? -0.714 1.275 6.597 1.00 97.88 71 ALA A O 1
ATOM 542 N N . ALA A 1 72 ? -1.587 -0.765 6.323 1.00 97.06 72 ALA A N 1
ATOM 543 C CA . ALA A 1 72 ? -0.294 -1.425 6.128 1.00 97.06 72 ALA A CA 1
ATOM 544 C C . ALA A 1 72 ? 0.481 -0.882 4.906 1.00 97.06 72 ALA A C 1
ATOM 546 O O . ALA A 1 72 ? 1.711 -0.733 4.949 1.00 97.06 72 ALA A O 1
ATOM 547 N N . CYS A 1 73 ? -0.222 -0.539 3.820 1.00 97.56 73 CYS A N 1
ATOM 548 C CA . CYS A 1 73 ? 0.376 0.123 2.660 1.00 97.56 73 CYS A CA 1
ATOM 549 C C . CYS A 1 73 ? 0.846 1.549 2.989 1.00 97.56 73 CYS A C 1
ATOM 551 O O . CYS A 1 73 ? 1.950 1.928 2.590 1.00 97.56 73 CYS A O 1
ATOM 553 N N . MET A 1 74 ? 0.076 2.319 3.767 1.00 97.31 74 MET A N 1
ATOM 554 C CA . MET A 1 74 ? 0.494 3.643 4.252 1.00 97.31 74 MET A CA 1
ATOM 555 C C . MET A 1 74 ? 1.727 3.569 5.161 1.00 97.31 74 MET A C 1
ATOM 557 O O . MET A 1 74 ? 2.664 4.346 4.975 1.00 97.31 74 MET A O 1
ATOM 561 N N . HIS A 1 75 ? 1.787 2.595 6.073 1.00 95.06 75 HIS A N 1
ATOM 562 C CA . HIS A 1 75 ? 2.969 2.350 6.902 1.00 95.06 75 HIS A CA 1
ATOM 563 C C . HIS A 1 75 ? 4.197 2.023 6.036 1.00 95.06 75 HIS A C 1
ATOM 565 O O . HIS A 1 75 ? 5.271 2.604 6.197 1.00 95.06 75 HIS A O 1
ATOM 571 N N . SER A 1 76 ? 4.033 1.149 5.037 1.00 94.69 76 SER A N 1
ATOM 572 C CA . SER A 1 76 ? 5.093 0.853 4.067 1.00 94.69 76 SER A CA 1
ATOM 573 C C . SER A 1 76 ? 5.548 2.093 3.291 1.00 94.69 76 SER A C 1
ATOM 575 O O . SER A 1 76 ? 6.746 2.263 3.073 1.00 94.69 76 SER A O 1
ATOM 577 N N . ALA A 1 77 ? 4.622 2.967 2.886 1.00 94.81 77 ALA A N 1
ATOM 578 C CA . ALA A 1 77 ? 4.947 4.230 2.230 1.00 94.81 77 ALA A CA 1
ATOM 579 C C . ALA A 1 77 ? 5.742 5.160 3.160 1.00 94.81 77 ALA A C 1
ATOM 581 O O . ALA A 1 77 ? 6.767 5.689 2.742 1.00 94.81 77 ALA A O 1
ATOM 582 N N . ALA A 1 78 ? 5.354 5.288 4.432 1.00 94.56 78 ALA A N 1
ATOM 583 C CA . ALA A 1 78 ? 6.091 6.087 5.412 1.00 94.56 78 ALA A CA 1
ATOM 584 C C . ALA A 1 78 ? 7.544 5.613 5.576 1.00 94.56 78 ALA A C 1
ATOM 586 O O . ALA A 1 78 ? 8.469 6.423 5.603 1.00 94.56 78 ALA A O 1
ATOM 587 N N . VAL A 1 79 ? 7.763 4.293 5.602 1.00 92.12 79 VAL A N 1
ATOM 588 C CA . VAL A 1 79 ? 9.108 3.697 5.671 1.00 92.12 79 VAL A CA 1
ATOM 589 C C . VAL A 1 79 ? 9.939 3.990 4.415 1.00 92.12 79 VAL A C 1
ATOM 591 O O . VAL A 1 79 ? 11.168 4.044 4.497 1.00 92.12 79 VAL A O 1
ATOM 594 N N . ILE A 1 80 ? 9.306 4.173 3.253 1.00 91.81 80 ILE A N 1
ATOM 595 C CA . ILE A 1 80 ? 9.985 4.548 2.002 1.00 91.81 80 ILE A CA 1
ATOM 596 C C . ILE A 1 80 ? 10.360 6.037 2.006 1.00 91.81 80 ILE A C 1
ATOM 598 O O . ILE A 1 80 ? 11.449 6.391 1.552 1.00 91.81 80 ILE A O 1
ATOM 602 N N . GLU A 1 81 ? 9.502 6.900 2.551 1.00 89.50 81 GLU A N 1
ATOM 603 C CA . GLU A 1 81 ? 9.648 8.365 2.594 1.00 89.50 81 GLU A CA 1
ATOM 604 C C . GLU A 1 81 ? 10.652 8.848 3.666 1.00 89.50 81 GLU A C 1
ATOM 606 O O . GLU A 1 81 ? 10.439 9.844 4.349 1.00 89.50 81 GLU A O 1
ATOM 611 N N . LYS A 1 82 ? 11.800 8.171 3.816 1.00 80.12 82 LYS A N 1
ATOM 612 C CA . LYS A 1 82 ? 12.793 8.459 4.877 1.00 80.12 82 LYS A CA 1
ATOM 613 C C . LYS A 1 82 ? 13.393 9.867 4.830 1.00 80.12 82 LYS A C 1
ATOM 615 O O . LYS A 1 82 ? 13.952 10.317 5.825 1.00 80.12 82 LYS A O 1
ATOM 620 N N . ALA A 1 83 ? 13.350 10.519 3.670 1.00 86.50 83 ALA A N 1
ATOM 621 C CA . ALA A 1 83 ? 13.903 11.857 3.475 1.00 86.50 83 ALA A CA 1
ATOM 622 C C . ALA A 1 83 ? 12.923 12.977 3.869 1.00 86.50 83 ALA A C 1
ATOM 624 O O . ALA A 1 83 ? 13.364 14.094 4.121 1.00 86.50 83 ALA A O 1
ATOM 625 N N . ASP A 1 84 ? 11.621 12.684 3.941 1.00 91.19 84 ASP A N 1
ATOM 626 C CA . ASP A 1 84 ? 10.576 13.639 4.311 1.00 91.19 84 ASP A CA 1
ATOM 627 C C . ASP A 1 84 ? 9.834 13.123 5.548 1.00 91.19 84 ASP A C 1
ATOM 629 O O . ASP A 1 84 ? 8.806 12.446 5.473 1.00 91.19 84 ASP A O 1
ATOM 633 N N . LEU A 1 85 ? 10.391 13.444 6.718 1.00 93.06 85 LEU A N 1
ATOM 634 C CA . LEU A 1 85 ? 9.851 13.004 8.004 1.00 93.06 85 LEU A CA 1
ATOM 635 C C . LEU A 1 85 ? 8.437 13.533 8.261 1.00 93.06 85 LEU A C 1
ATOM 637 O O . LEU A 1 85 ? 7.665 12.872 8.951 1.00 93.06 85 LEU A O 1
ATOM 641 N N . LYS A 1 86 ? 8.081 14.697 7.700 1.00 96.31 86 LYS A N 1
ATOM 642 C CA . LYS A 1 86 ? 6.734 15.255 7.840 1.00 96.31 86 LYS A CA 1
ATOM 643 C C . LYS A 1 86 ? 5.735 14.386 7.085 1.00 96.31 86 LYS A C 1
ATOM 645 O O . LYS A 1 86 ? 4.754 13.936 7.671 1.00 96.31 86 LYS A O 1
ATOM 650 N N . LYS A 1 87 ? 6.024 14.082 5.819 1.00 93.75 87 LYS A N 1
ATOM 651 C CA . LYS A 1 87 ? 5.194 13.190 5.003 1.00 93.75 87 LYS A CA 1
ATOM 652 C C . LYS A 1 87 ? 5.102 11.785 5.606 1.00 93.75 87 LYS A C 1
ATOM 654 O O . LYS A 1 87 ? 4.018 11.208 5.640 1.00 93.75 87 LYS A O 1
ATOM 659 N N . ALA A 1 88 ? 6.212 11.240 6.108 1.00 95.19 88 ALA A N 1
ATOM 660 C CA . ALA A 1 88 ? 6.213 9.944 6.782 1.00 95.19 88 ALA A CA 1
ATOM 661 C C . ALA A 1 88 ? 5.325 9.949 8.040 1.00 95.19 88 ALA A C 1
ATOM 663 O O . ALA A 1 88 ? 4.527 9.032 8.222 1.00 95.19 88 ALA A O 1
ATOM 664 N N . ALA A 1 89 ? 5.403 10.996 8.869 1.00 96.75 89 ALA A N 1
ATOM 665 C CA . ALA A 1 89 ? 4.564 11.135 10.058 1.00 96.75 89 ALA A CA 1
ATOM 666 C C . ALA A 1 89 ? 3.070 11.245 9.708 1.00 96.75 89 ALA A C 1
ATOM 668 O O . ALA A 1 89 ? 2.248 10.582 10.335 1.00 96.75 89 ALA A O 1
ATOM 669 N N . GLU A 1 90 ? 2.713 12.016 8.677 1.00 97.00 90 GLU A N 1
ATOM 670 C CA . GLU A 1 90 ? 1.327 12.120 8.197 1.00 97.00 90 GLU A CA 1
ATOM 671 C C . GLU A 1 90 ? 0.779 10.770 7.703 1.00 97.00 90 GLU A C 1
ATOM 673 O O . GLU A 1 90 ? -0.374 10.432 7.971 1.00 97.00 90 GLU A O 1
ATOM 678 N N . LEU A 1 91 ? 1.599 9.980 7.001 1.00 96.69 91 LEU A N 1
ATOM 679 C CA . LEU A 1 91 ? 1.223 8.635 6.556 1.00 96.69 91 LEU A CA 1
ATOM 680 C C . LEU A 1 91 ? 1.023 7.677 7.737 1.00 96.69 91 LEU A C 1
ATOM 682 O O . LEU A 1 91 ? 0.050 6.927 7.740 1.00 96.69 91 LEU A O 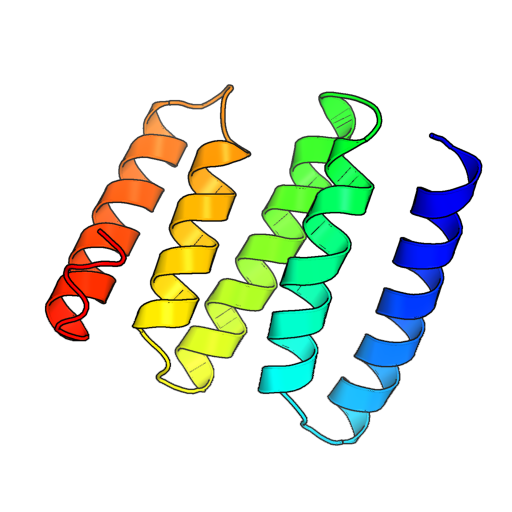1
ATOM 686 N N . LEU A 1 92 ? 1.907 7.714 8.740 1.00 96.56 92 LEU A N 1
ATOM 687 C CA . LEU A 1 92 ? 1.784 6.885 9.944 1.00 96.56 92 LEU A CA 1
ATOM 688 C C . LEU A 1 92 ? 0.549 7.251 10.768 1.00 96.56 92 LEU A C 1
ATOM 690 O O . LEU A 1 92 ? -0.148 6.359 11.241 1.00 96.56 92 LEU A O 1
ATOM 694 N N . GLN A 1 93 ? 0.244 8.543 10.898 1.00 97.50 93 GLN A N 1
ATOM 695 C CA . GLN A 1 93 ? -0.940 9.005 11.618 1.00 97.50 93 GLN A CA 1
ATOM 696 C C . GLN A 1 93 ? -2.230 8.500 10.952 1.00 97.50 93 GLN A C 1
ATOM 698 O O . GLN A 1 93 ? -3.079 7.917 11.620 1.00 97.50 93 GLN A O 1
ATOM 703 N N . LYS A 1 94 ? -2.335 8.617 9.623 1.00 97.31 94 LYS A N 1
ATOM 704 C CA . LYS A 1 94 ? -3.483 8.082 8.868 1.00 97.31 94 LYS A CA 1
ATOM 705 C C . LYS A 1 94 ? -3.572 6.557 8.927 1.00 97.31 94 LYS A C 1
ATOM 707 O O . LYS A 1 94 ? -4.663 6.009 9.035 1.00 97.31 94 LYS A O 1
ATOM 712 N N . ALA A 1 95 ? -2.434 5.860 8.867 1.00 97.12 95 ALA A N 1
ATOM 713 C CA . ALA A 1 95 ? -2.400 4.407 9.023 1.00 97.12 95 ALA A CA 1
ATOM 714 C C . ALA A 1 95 ? -2.933 3.991 10.400 1.00 97.12 95 ALA A C 1
ATOM 716 O O . ALA A 1 95 ? -3.745 3.075 10.497 1.00 97.12 95 ALA A O 1
ATOM 717 N N . LYS A 1 96 ? -2.516 4.702 11.453 1.00 96.69 96 LYS A N 1
ATOM 718 C CA . LYS A 1 96 ? -2.973 4.464 12.820 1.00 96.69 96 LYS A CA 1
ATOM 719 C C . LYS A 1 96 ? -4.491 4.604 12.936 1.00 96.69 96 LYS A C 1
ATOM 721 O O . LYS A 1 96 ? -5.120 3.695 13.468 1.00 96.69 96 LYS A O 1
ATOM 726 N N . GLU A 1 97 ? -5.060 5.688 12.411 1.00 97.12 97 GLU A N 1
ATOM 727 C CA . GLU A 1 97 ? -6.512 5.930 12.396 1.00 97.12 97 GLU A CA 1
ATOM 728 C C . GLU A 1 97 ? -7.264 4.790 11.690 1.00 97.12 97 GLU A C 1
ATOM 730 O O . GLU A 1 97 ? -8.224 4.244 12.228 1.00 97.12 97 GLU A O 1
ATOM 735 N N . LEU A 1 98 ? -6.775 4.343 10.530 1.00 97.25 98 LEU A N 1
ATOM 736 C CA . LEU A 1 98 ? -7.383 3.232 9.792 1.00 97.25 98 LEU A CA 1
ATOM 737 C C . LEU A 1 98 ? -7.303 1.891 10.536 1.00 97.25 98 LEU A C 1
ATOM 739 O O . LEU A 1 98 ? -8.256 1.113 10.477 1.00 97.25 98 LEU A O 1
ATOM 743 N N . PHE A 1 99 ? -6.204 1.608 11.240 1.00 97.56 99 PHE A N 1
ATOM 744 C CA . PHE A 1 99 ? -6.112 0.417 12.088 1.00 97.56 99 PHE A CA 1
ATOM 745 C C . PHE A 1 99 ? -7.102 0.469 13.261 1.00 97.56 99 PHE A C 1
ATOM 747 O O . PHE A 1 99 ? -7.712 -0.553 13.575 1.00 97.56 99 PHE A O 1
ATOM 754 N N . GLU A 1 100 ? -7.323 1.642 13.869 1.00 96.12 100 GLU A N 1
ATOM 755 C CA . GLU A 1 100 ? -8.338 1.825 14.925 1.00 96.12 100 GLU A CA 1
ATOM 756 C C . GLU A 1 100 ? -9.741 1.591 14.376 1.00 96.12 100 GLU A C 1
ATOM 758 O O . GLU A 1 100 ? -10.519 0.839 14.962 1.00 96.12 100 GLU A O 1
ATOM 763 N N . GLU A 1 101 ? -10.044 2.166 13.212 1.00 96.56 101 GLU A N 1
ATOM 764 C CA . GLU A 1 101 ? -11.316 1.955 12.523 1.00 96.56 101 GLU A CA 1
ATOM 765 C C . GLU A 1 101 ? -11.550 0.491 12.123 1.00 96.56 101 GLU A C 1
ATOM 767 O O . GLU A 1 101 ? -12.700 0.057 12.036 1.00 96.56 101 GLU A O 1
ATOM 772 N N . ALA A 1 102 ? -10.483 -0.266 11.856 1.00 95.56 102 ALA A N 1
ATOM 773 C CA . ALA A 1 102 ? -10.540 -1.695 11.555 1.00 95.56 102 ALA A CA 1
ATOM 774 C C . ALA A 1 102 ? -10.597 -2.585 12.813 1.00 95.56 102 ALA A C 1
ATOM 776 O O . ALA A 1 102 ? -10.858 -3.783 12.697 1.00 95.56 102 ALA A O 1
ATOM 777 N N . GLY A 1 103 ? -10.330 -2.032 14.003 1.00 94.44 103 GLY A N 1
ATOM 778 C CA . GLY A 1 103 ? -10.130 -2.800 15.237 1.00 94.44 103 GLY A CA 1
ATOM 779 C C . GLY A 1 103 ? -8.860 -3.666 15.233 1.00 94.44 103 GLY A C 1
ATOM 780 O O . GLY A 1 103 ? -8.766 -4.627 15.999 1.00 94.44 103 GLY A O 1
ATOM 781 N N . ASP A 1 104 ? -7.888 -3.357 14.371 1.00 93.00 104 ASP A N 1
ATOM 782 C CA . ASP A 1 104 ? -6.658 -4.128 14.165 1.00 93.00 104 ASP A CA 1
ATOM 783 C C . ASP A 1 104 ? -5.467 -3.492 14.892 1.00 93.00 104 ASP A C 1
ATOM 785 O O . ASP A 1 104 ? -4.563 -2.896 14.310 1.00 93.00 104 ASP A O 1
ATOM 789 N N . PHE A 1 105 ? -5.458 -3.648 16.213 1.00 84.44 105 PHE A N 1
ATOM 790 C CA . PHE A 1 105 ? -4.412 -3.095 17.080 1.00 84.44 105 PHE A CA 1
ATOM 791 C C . PHE A 1 105 ? -3.072 -3.839 16.994 1.00 84.44 105 PHE A C 1
ATOM 793 O O . PHE A 1 105 ? -2.087 -3.384 17.564 1.00 84.44 105 PHE A O 1
ATOM 800 N N . LYS A 1 106 ? -3.016 -4.994 16.314 1.00 84.06 106 LYS A N 1
ATOM 801 C CA . LYS A 1 106 ? -1.747 -5.696 16.060 1.00 84.06 106 LYS A CA 1
ATOM 802 C C . LYS A 1 106 ? -0.977 -5.073 14.895 1.00 84.06 106 LYS A C 1
ATOM 804 O O . LYS A 1 106 ? 0.224 -5.312 14.792 1.00 84.06 106 LYS A O 1
ATOM 809 N N . GLY A 1 107 ? -1.677 -4.360 14.011 1.00 71.69 107 GLY A N 1
ATOM 810 C CA . GLY A 1 107 ? -1.099 -3.663 12.865 1.00 71.69 107 GLY A CA 1
ATOM 811 C C . GLY A 1 107 ? -0.585 -2.250 13.162 1.00 71.69 107 GLY A C 1
ATOM 812 O O . GLY A 1 107 ? 0.231 -1.762 12.380 1.00 71.69 107 GLY A O 1
ATOM 813 N N . GLN A 1 108 ? -1.040 -1.622 14.257 1.00 71.94 108 GLN A N 1
ATOM 814 C CA . GLN A 1 108 ? -0.553 -0.319 14.749 1.00 71.94 108 GLN A CA 1
ATOM 815 C C . GLN A 1 108 ? 0.918 -0.356 15.171 1.00 71.94 108 GLN A C 1
ATOM 817 O O . GLN A 1 108 ? 1.606 0.652 14.894 1.00 71.94 108 GLN A O 1
#

Foldseek 3Di:
DPVPLVVLVVVLVVQLVVCVVVVVLQSNLVSLVVNLVSQVPDDLVSLVVSLVSLVSSLVSCVVVVVLQSNLLSLQSNLVSPVVDVPSSVVSNVSSVVSCVVVVNPVSD

Sequence (108 aa):
AMKKAAPAVKHAKEALAVFAELGEKRAMAETYDAVKNAYLIKKPAETFLASKQMQKATELYGELGDKSKQAACMHSAAVIEKADLKKAAELLQKAKELFEEAGDFKGQ

Radius of gyration: 14.15 Å; chains: 1; bounding box: 34×26×35 Å

Organism: NCBI:txid327968

pLDDT: mean 90.66, std 11.57, range [47.72, 98.62]

Secondary structure (DSSP, 8-state):
-HHHHHHHHHHHHHHHHHHHHHT-HHHHHHHHHHHHHHHHSS-GGGHHHHHHHHHHHHHHHHHTT-HHHHHHHHHHHHHH-TT-HHHHHHHHHHHHHHHHHHT-TTT-